Protein AF-A0A838RP01-F1 (afdb_monomer)

Foldseek 3Di:
DDDVVVVVVDDLQRQVCVVCVVLVHDDDPDDDDDPVSSVVSVVVNPDDDPVVDDDPLVVLLPPPAAAEAEAAPPDPVVVVVRVVSCVSNVHDYDYNYPCPPPVVVVPPVVVVVVVVSVVVDPPPPD

Sequence (126 aa):
LYDAGEAGSLTEEQFYIGFGRAHGFNPPDTLTLDEEGRHAVRATLLEPRAWSVSIPWEQVAALPMPKLLFAGNWFPALQIVSETLAERMGAELVTLPGAGHYVQKTGEPFNERLVAHLQTDVAPFF

pLDDT: mean 86.71, std 14.41, range [38.25, 97.31]

Nearest PDB structures (foldseek):
  1ls1-assembly1_A  TM=4.012E-01  e=4.933E-01  Thermus aquaticus
  3imk-assembly1_A  TM=5.141E-01  e=1.568E+00  Syntrophus aciditrophicus SB
  2ffh-assembly1_A  TM=3.494E-01  e=6.378E-01  Thermus aquaticus
  7d5s-assembly1_5G  TM=3.388E-01  e=7.252E-01  Saccharomyces cerevisiae S288C
  6j0w-assembly2_B  TM=3.602E-01  e=2.305E+00  Saccharomyces cerevisiae S288C

Solvent-accessible surface area (backbone atoms only — not comparable to full-atom values): 7794 Å² total; per-residue (Å²): 132,86,63,67,81,59,59,80,74,49,53,59,52,54,45,52,40,52,53,34,44,76,73,73,45,86,62,65,99,73,73,81,66,54,73,66,55,42,50,52,44,55,54,58,72,67,54,75,56,80,90,76,58,86,75,6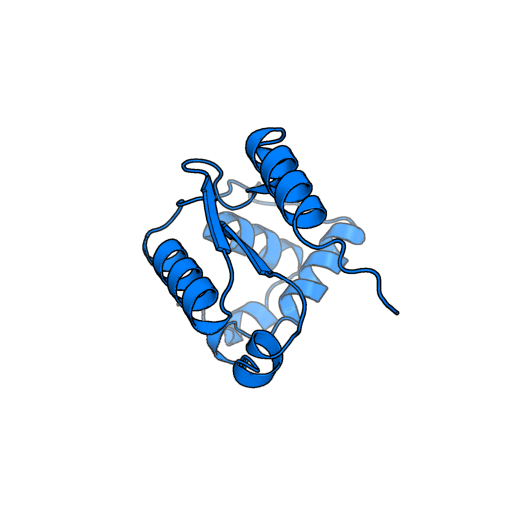6,50,70,63,60,38,67,45,93,64,90,44,81,45,82,41,13,66,72,45,74,70,58,42,53,52,49,52,53,49,20,64,63,41,71,26,49,73,46,75,43,78,78,36,38,93,52,44,75,75,62,41,63,76,42,50,54,53,51,52,54,59,62,66,72,64,75,71,77,94,122

Radius of gyration: 18.42 Å; Cα contacts (8 Å, |Δi|>4): 102; chains: 1; bounding box: 37×30×53 Å

Structure (mmCIF, N/CA/C/O backbone):
data_AF-A0A838RP01-F1
#
_entry.id   AF-A0A838RP01-F1
#
loop_
_atom_site.group_PDB
_atom_site.id
_atom_site.type_symbol
_atom_site.label_atom_id
_atom_site.label_alt_id
_atom_site.label_comp_id
_atom_site.label_asym_id
_atom_site.label_entity_id
_atom_site.label_seq_id
_atom_site.pdbx_PDB_ins_code
_atom_site.Cartn_x
_atom_site.Cartn_y
_atom_site.Cartn_z
_atom_site.occupancy
_atom_site.B_iso_or_equiv
_atom_site.auth_seq_id
_atom_site.auth_comp_id
_atom_site.auth_asym_id
_atom_site.auth_atom_id
_atom_site.pdbx_PDB_model_num
ATOM 1 N N . LEU A 1 1 ? -5.865 0.815 -21.358 1.00 41.88 1 LEU A N 1
ATOM 2 C CA . LEU A 1 1 ? -5.976 -0.334 -20.432 1.00 41.88 1 LEU A CA 1
ATOM 3 C C . LEU A 1 1 ? -5.146 -1.444 -21.053 1.00 41.88 1 LEU A C 1
ATOM 5 O O . LEU A 1 1 ? -5.535 -1.924 -22.106 1.00 41.88 1 LEU A O 1
ATOM 9 N N . TYR A 1 2 ? -3.955 -1.705 -20.512 1.00 38.25 2 TYR A N 1
ATOM 10 C CA . TYR A 1 2 ? -2.971 -2.613 -21.111 1.00 38.25 2 TYR A CA 1
ATOM 11 C C . TYR A 1 2 ? -3.549 -4.024 -21.279 1.00 38.25 2 TYR A C 1
ATOM 13 O O . TYR A 1 2 ? -4.059 -4.613 -20.321 1.00 38.25 2 TYR A O 1
ATOM 21 N N . ASP A 1 3 ? -3.474 -4.551 -22.497 1.00 41.22 3 ASP A N 1
ATOM 22 C CA . ASP A 1 3 ? -3.770 -5.948 -22.773 1.00 41.22 3 ASP A CA 1
ATOM 23 C C . ASP A 1 3 ? -2.586 -6.800 -22.287 1.00 41.22 3 ASP A C 1
ATOM 25 O O . ASP A 1 3 ? -1.440 -6.573 -22.671 1.00 41.22 3 ASP A O 1
ATOM 29 N N . ALA A 1 4 ? -2.837 -7.763 -21.395 1.00 46.03 4 ALA A N 1
ATOM 30 C CA . ALA A 1 4 ? -1.770 -8.610 -20.849 1.00 46.03 4 ALA A CA 1
ATOM 31 C C . ALA A 1 4 ? -1.263 -9.628 -21.881 1.00 46.03 4 ALA A C 1
ATOM 33 O O . ALA A 1 4 ? -0.221 -10.238 -21.655 1.00 46.03 4 ALA A O 1
ATOM 34 N N . GLY A 1 5 ? -1.956 -9.771 -23.019 1.00 44.53 5 GLY A N 1
ATOM 35 C CA . GLY A 1 5 ? -1.439 -10.512 -24.165 1.00 44.53 5 GLY A CA 1
ATOM 36 C C . GLY A 1 5 ? -0.122 -9.942 -24.710 1.00 44.53 5 GLY A C 1
ATOM 37 O O . GLY A 1 5 ? 0.697 -10.707 -25.205 1.00 44.53 5 GLY A O 1
ATOM 38 N N . GLU A 1 6 ? 0.136 -8.636 -24.553 1.00 48.62 6 GLU A N 1
ATOM 39 C CA . GLU A 1 6 ? 1.392 -8.017 -25.008 1.00 48.62 6 GLU A CA 1
ATOM 40 C C . GLU A 1 6 ? 2.537 -8.139 -23.988 1.00 48.62 6 GLU A C 1
ATOM 42 O O . GLU A 1 6 ? 3.697 -8.266 -24.379 1.00 48.62 6 GLU A O 1
ATOM 47 N N . ALA A 1 7 ? 2.242 -8.177 -22.682 1.00 51.78 7 ALA A N 1
ATOM 48 C CA . ALA A 1 7 ? 3.271 -8.247 -21.636 1.00 51.78 7 ALA A CA 1
ATOM 49 C C . ALA A 1 7 ? 4.036 -9.582 -21.624 1.00 51.78 7 ALA A C 1
ATOM 51 O O . ALA A 1 7 ? 5.221 -9.597 -21.307 1.00 51.78 7 ALA A O 1
ATOM 52 N N . GLY A 1 8 ? 3.400 -10.686 -22.034 1.00 54.12 8 GLY A N 1
ATOM 53 C CA . GLY A 1 8 ? 4.063 -11.991 -22.164 1.00 54.12 8 GLY A CA 1
ATOM 54 C C . GLY A 1 8 ? 5.106 -12.073 -23.287 1.00 54.12 8 GLY A C 1
ATOM 55 O O . GLY A 1 8 ? 5.798 -13.082 -23.392 1.00 54.12 8 GLY A O 1
ATOM 56 N N . SER A 1 9 ? 5.223 -11.035 -24.124 1.00 68.06 9 SER A N 1
ATOM 57 C CA . SER A 1 9 ? 6.221 -10.948 -25.199 1.00 68.06 9 SER A CA 1
ATOM 58 C C . SER A 1 9 ? 7.413 -10.039 -24.875 1.00 68.06 9 SER A C 1
ATOM 60 O O . SER A 1 9 ? 8.380 -10.010 -25.635 1.00 68.06 9 SER A O 1
ATOM 62 N N . LEU A 1 10 ? 7.350 -9.300 -23.761 1.00 85.00 10 LEU A N 1
ATOM 63 C CA . LEU A 1 10 ? 8.398 -8.371 -23.343 1.00 85.00 10 LEU A CA 1
ATOM 64 C C . LEU A 1 10 ? 9.511 -9.102 -22.584 1.00 85.00 10 LEU A C 1
ATOM 66 O O . LEU A 1 10 ? 9.247 -10.012 -21.799 1.00 85.00 10 LEU A O 1
ATOM 70 N N . THR A 1 11 ? 10.757 -8.660 -22.760 1.00 92.06 11 THR A N 1
ATOM 71 C CA . THR A 1 11 ? 11.832 -9.030 -21.828 1.00 92.06 11 THR A CA 1
ATOM 72 C C . THR A 1 11 ? 11.590 -8.395 -20.458 1.00 92.06 11 THR A C 1
ATOM 74 O O . THR A 1 11 ? 10.824 -7.436 -20.322 1.00 92.06 11 THR A O 1
ATOM 77 N N . GLU A 1 12 ? 12.275 -8.890 -19.429 1.00 94.12 12 GLU A N 1
ATOM 78 C CA . GLU A 1 12 ? 12.155 -8.358 -18.067 1.00 94.12 12 GLU A CA 1
ATOM 79 C C . GLU A 1 12 ? 12.542 -6.868 -18.006 1.00 94.12 12 GLU A C 1
ATOM 81 O O . GLU A 1 12 ? 11.864 -6.067 -17.364 1.00 94.12 12 GLU A O 1
ATOM 86 N N . GLU A 1 13 ? 13.574 -6.461 -18.748 1.00 94.81 13 GLU A N 1
ATOM 87 C CA . GLU A 1 13 ? 14.005 -5.067 -18.870 1.00 94.81 13 GLU A CA 1
ATOM 88 C C . GLU A 1 13 ? 12.955 -4.195 -19.578 1.00 94.81 13 GLU A C 1
ATOM 90 O O . GLU A 1 13 ? 12.662 -3.084 -19.131 1.00 94.81 13 GLU A O 1
ATOM 95 N N . GLN A 1 14 ? 12.348 -4.699 -20.658 1.00 93.31 14 GLN A N 1
ATOM 96 C CA . GLN A 1 14 ? 11.283 -3.987 -21.370 1.00 93.31 14 GLN A CA 1
ATOM 97 C C . GLN A 1 14 ? 10.047 -3.806 -20.485 1.00 93.31 14 GLN A C 1
ATOM 99 O O . GLN A 1 14 ? 9.474 -2.713 -20.446 1.00 93.31 14 GLN A O 1
ATOM 104 N N . PHE A 1 15 ? 9.667 -4.850 -19.743 1.00 92.56 15 PHE A N 1
ATOM 105 C CA . PHE A 1 15 ? 8.591 -4.770 -18.766 1.00 92.56 15 PHE A CA 1
ATOM 106 C C . PHE A 1 15 ? 8.907 -3.728 -17.692 1.00 92.56 15 PHE A C 1
ATOM 108 O O . PHE A 1 15 ? 8.088 -2.845 -17.462 1.00 92.56 15 PHE A O 1
ATOM 115 N N . TYR A 1 16 ? 10.094 -3.772 -17.079 1.00 93.44 16 TYR A N 1
ATOM 116 C CA . TYR A 1 16 ? 10.477 -2.839 -16.017 1.00 93.44 16 TYR A CA 1
ATOM 117 C C . TYR A 1 16 ? 10.437 -1.374 -16.481 1.00 93.44 16 TYR A C 1
ATOM 119 O O . TYR A 1 16 ? 9.883 -0.516 -15.792 1.00 93.44 16 TYR A O 1
ATOM 127 N N . ILE A 1 17 ? 10.970 -1.077 -17.673 1.00 93.31 17 ILE A N 1
ATOM 128 C CA . ILE A 1 17 ? 10.946 0.275 -18.254 1.00 93.31 17 ILE A CA 1
ATOM 129 C C . ILE A 1 17 ? 9.503 0.731 -18.506 1.00 93.31 17 ILE A C 1
ATOM 131 O O . ILE A 1 17 ? 9.123 1.838 -18.113 1.00 93.31 17 ILE A O 1
ATOM 135 N N . GLY A 1 18 ? 8.687 -0.112 -19.147 1.00 91.50 18 GLY A N 1
ATOM 136 C CA . GLY A 1 18 ? 7.286 0.197 -19.435 1.00 91.50 18 GLY A CA 1
ATOM 137 C C . GLY A 1 18 ? 6.461 0.397 -18.162 1.00 91.50 18 GLY A C 1
ATOM 138 O O . GLY A 1 18 ? 5.731 1.381 -18.040 1.00 91.50 18 GLY A O 1
ATOM 139 N N . PHE A 1 19 ? 6.640 -0.491 -17.186 1.00 88.81 19 PHE A N 1
ATOM 140 C CA . PHE A 1 19 ? 6.008 -0.424 -15.875 1.00 88.81 19 PHE A CA 1
ATOM 141 C C . PHE A 1 19 ? 6.388 0.863 -15.141 1.00 88.81 19 PHE A C 1
ATOM 143 O O . PHE A 1 19 ? 5.505 1.579 -14.670 1.00 88.81 19 PHE A O 1
ATOM 150 N N . GLY A 1 20 ? 7.679 1.209 -15.101 1.00 89.69 20 GLY A N 1
ATOM 151 C CA . GLY A 1 20 ? 8.159 2.440 -14.479 1.00 89.69 20 GLY A CA 1
ATOM 152 C C . GLY A 1 20 ? 7.510 3.687 -15.084 1.00 89.69 20 GLY A C 1
ATOM 153 O O . GLY A 1 20 ? 6.994 4.532 -14.353 1.00 89.69 20 GLY A O 1
ATOM 154 N N . ARG A 1 21 ? 7.446 3.766 -16.419 1.00 90.12 21 ARG A N 1
ATOM 155 C CA . ARG A 1 21 ? 6.781 4.871 -17.134 1.00 90.12 21 ARG A CA 1
ATOM 156 C C . ARG A 1 21 ? 5.291 4.952 -16.826 1.00 90.12 21 ARG A C 1
ATOM 158 O O . ARG A 1 21 ? 4.781 6.042 -16.580 1.00 90.12 21 ARG A O 1
ATOM 165 N N . ALA A 1 22 ? 4.596 3.815 -16.795 1.00 84.06 22 ALA A N 1
ATOM 166 C CA . ALA A 1 22 ? 3.176 3.761 -16.449 1.00 84.06 22 ALA A CA 1
ATOM 167 C C . ALA A 1 22 ? 2.895 4.260 -15.018 1.00 84.06 22 ALA A C 1
ATOM 169 O O . ALA A 1 22 ? 1.818 4.792 -14.759 1.00 84.06 22 ALA A O 1
ATOM 170 N N . HIS A 1 23 ? 3.874 4.143 -14.115 1.00 76.44 23 HIS A N 1
ATOM 171 C CA . HIS A 1 23 ? 3.815 4.654 -12.742 1.00 76.44 23 HIS A CA 1
ATOM 172 C C . HIS A 1 23 ? 4.363 6.086 -12.592 1.00 76.44 23 HIS A C 1
ATOM 174 O O . HIS A 1 23 ? 4.485 6.584 -11.476 1.00 76.44 23 HIS A O 1
ATOM 180 N N . GLY A 1 24 ? 4.680 6.766 -13.700 1.00 80.38 24 GLY A N 1
ATOM 181 C CA . GLY A 1 24 ? 5.165 8.148 -13.698 1.00 80.38 24 GLY A CA 1
ATOM 182 C C . GLY A 1 24 ? 6.646 8.307 -13.346 1.00 80.38 24 GLY A C 1
ATOM 183 O O . GLY A 1 24 ? 7.104 9.428 -13.131 1.00 80.38 24 GLY A O 1
ATOM 184 N N . PHE A 1 25 ? 7.411 7.215 -13.294 1.00 84.62 25 PHE A N 1
ATOM 185 C CA . PHE A 1 25 ? 8.864 7.278 -13.172 1.00 84.62 25 PHE A CA 1
ATOM 186 C C . PHE A 1 25 ? 9.516 7.556 -14.533 1.00 84.62 25 PHE A C 1
ATOM 188 O O . PHE A 1 25 ? 8.929 7.312 -15.588 1.00 84.62 25 PHE A O 1
ATOM 195 N N . ASN A 1 26 ? 10.767 8.024 -14.507 1.00 90.00 26 ASN A N 1
ATOM 196 C CA . ASN A 1 26 ? 11.564 8.285 -15.706 1.00 90.00 26 ASN A CA 1
ATOM 197 C C . ASN A 1 26 ? 12.768 7.323 -15.797 1.00 90.00 26 ASN A C 1
ATOM 199 O O . ASN A 1 26 ? 13.901 7.746 -15.553 1.00 90.00 26 ASN A O 1
ATOM 203 N N . PRO A 1 27 ? 12.548 6.018 -16.061 1.00 89.75 27 PRO A N 1
ATOM 204 C CA . PRO A 1 27 ? 13.645 5.075 -16.248 1.00 89.75 27 PRO A CA 1
ATOM 205 C C . PRO A 1 27 ? 14.425 5.397 -17.536 1.00 89.75 27 PRO A C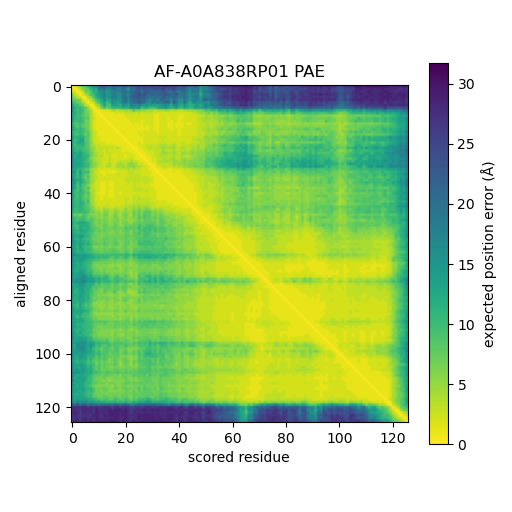 1
ATOM 207 O O . PRO A 1 27 ? 13.841 5.941 -18.480 1.00 89.75 27 PRO A O 1
ATOM 210 N N . PRO A 1 28 ? 15.721 5.040 -17.612 1.00 91.38 28 PRO A N 1
ATOM 211 C CA . PRO A 1 28 ? 16.484 5.169 -18.850 1.00 91.38 28 PRO A CA 1
ATOM 212 C C . PRO A 1 28 ? 15.850 4.330 -19.971 1.00 91.38 28 PRO A C 1
ATOM 214 O O . PRO A 1 28 ? 15.200 3.317 -19.711 1.00 91.38 28 PRO A O 1
ATOM 217 N N . ASP A 1 29 ? 16.070 4.735 -21.224 1.00 89.69 29 ASP A N 1
ATOM 218 C CA . ASP A 1 29 ? 15.543 4.026 -22.404 1.00 89.69 29 ASP A CA 1
ATOM 219 C C . ASP A 1 29 ? 16.065 2.592 -22.526 1.00 89.69 29 ASP A C 1
ATOM 221 O O . ASP A 1 29 ? 15.413 1.733 -23.117 1.00 89.69 29 ASP A O 1
ATOM 225 N N . THR A 1 30 ? 17.237 2.336 -21.950 1.00 90.56 30 THR A N 1
ATOM 226 C CA . THR A 1 30 ? 17.861 1.020 -21.872 1.00 90.56 30 THR A CA 1
ATOM 227 C C . THR A 1 30 ? 18.481 0.837 -20.498 1.00 90.56 30 THR A C 1
ATOM 229 O O . THR A 1 30 ? 19.160 1.737 -19.997 1.00 90.56 30 THR A O 1
ATOM 232 N N . LEU A 1 31 ? 18.308 -0.343 -19.919 1.00 92.75 31 LEU A N 1
ATOM 233 C CA . LEU A 1 31 ? 18.998 -0.774 -18.710 1.00 92.75 31 LEU A CA 1
ATOM 234 C C . LEU A 1 31 ? 19.205 -2.283 -18.752 1.00 92.75 31 LEU A C 1
ATOM 236 O O . LEU A 1 31 ? 18.480 -2.984 -19.453 1.00 92.75 31 LEU A O 1
ATOM 240 N N . THR A 1 32 ? 20.167 -2.760 -17.971 1.00 95.62 32 THR A N 1
ATOM 241 C CA . THR A 1 32 ? 20.352 -4.185 -17.697 1.00 95.62 32 THR A CA 1
ATOM 242 C C . THR A 1 32 ? 20.000 -4.412 -16.240 1.00 95.62 32 THR A C 1
ATOM 244 O O . THR A 1 32 ? 20.623 -3.807 -15.367 1.00 95.62 32 THR A O 1
ATOM 247 N N . LEU A 1 33 ? 19.003 -5.255 -15.980 1.00 95.19 33 LEU A N 1
ATOM 248 C CA . LEU A 1 33 ? 18.683 -5.668 -14.619 1.00 95.19 33 LEU A CA 1
ATOM 249 C C . LEU A 1 33 ? 19.730 -6.674 -14.135 1.00 95.19 33 LEU A C 1
ATOM 251 O O . LEU A 1 33 ? 20.195 -7.530 -14.896 1.00 95.19 33 LEU A O 1
ATOM 255 N N . ASP A 1 34 ? 20.092 -6.570 -12.862 1.00 97.00 34 ASP A N 1
ATOM 256 C CA . ASP A 1 34 ? 20.740 -7.669 -12.160 1.00 97.00 34 ASP A CA 1
ATOM 257 C C . ASP A 1 34 ? 19.717 -8.774 -11.844 1.00 97.00 34 ASP A C 1
ATOM 259 O O . ASP A 1 34 ? 18.533 -8.689 -12.184 1.00 97.00 34 ASP A O 1
ATOM 263 N N . GLU A 1 35 ? 20.179 -9.859 -11.226 1.00 96.75 35 GLU A N 1
ATOM 264 C CA . GLU A 1 35 ? 19.311 -11.006 -10.955 1.00 96.75 35 GLU A CA 1
ATOM 265 C C . GLU A 1 35 ? 18.180 -10.674 -9.971 1.00 96.75 35 GLU A C 1
ATOM 267 O O . GLU A 1 35 ? 17.075 -11.199 -10.108 1.00 96.75 35 GLU A O 1
ATOM 272 N N . GLU A 1 36 ? 18.422 -9.771 -9.019 1.00 96.19 36 GLU A N 1
ATOM 273 C CA . GLU A 1 36 ? 17.401 -9.310 -8.078 1.00 96.19 36 GLU A CA 1
ATOM 274 C C . GLU A 1 36 ? 16.300 -8.528 -8.805 1.00 96.19 36 GLU A C 1
ATOM 276 O O . GLU A 1 36 ? 15.114 -8.824 -8.640 1.00 96.19 36 GLU A O 1
ATOM 281 N N . GLY A 1 37 ? 16.674 -7.598 -9.688 1.00 94.69 37 GLY A N 1
ATOM 282 C CA . GLY A 1 37 ? 15.729 -6.851 -10.511 1.00 94.69 37 GLY A CA 1
ATOM 283 C C . GLY A 1 37 ? 14.903 -7.755 -11.429 1.00 94.69 37 GLY A C 1
ATOM 284 O O . GLY A 1 37 ? 13.684 -7.599 -11.525 1.00 94.69 37 GLY A O 1
ATOM 285 N N . ARG A 1 38 ? 15.535 -8.750 -12.063 1.00 95.69 38 ARG A N 1
ATOM 286 C CA . ARG A 1 38 ? 14.827 -9.750 -12.883 1.00 95.69 38 ARG A CA 1
ATOM 287 C C . ARG A 1 38 ? 13.873 -10.595 -12.058 1.00 95.69 38 ARG A C 1
ATOM 289 O O . ARG A 1 38 ? 12.736 -10.830 -12.467 1.00 95.69 38 ARG A O 1
ATOM 296 N N . HIS A 1 39 ? 14.308 -11.027 -10.878 1.00 94.25 39 HIS A N 1
ATOM 297 C CA . HIS A 1 39 ? 13.454 -11.766 -9.962 1.00 94.25 39 HIS A CA 1
ATOM 298 C C . HIS A 1 39 ? 12.216 -10.955 -9.560 1.00 94.25 39 HIS A C 1
ATOM 300 O O . HIS A 1 39 ? 11.113 -11.500 -9.615 1.00 94.25 39 HIS A O 1
ATOM 306 N N . ALA A 1 40 ? 12.376 -9.666 -9.247 1.00 92.69 40 ALA A N 1
ATOM 307 C CA . ALA A 1 40 ? 11.263 -8.775 -8.934 1.00 92.69 40 ALA A CA 1
ATOM 308 C C . ALA A 1 40 ? 10.271 -8.661 -10.104 1.00 92.69 40 ALA A C 1
ATOM 310 O O . ALA A 1 40 ? 9.069 -8.815 -9.901 1.00 92.69 40 ALA A O 1
ATOM 311 N N . VAL A 1 41 ? 10.761 -8.488 -11.338 1.00 93.75 41 VAL A N 1
ATOM 312 C CA . VAL A 1 41 ? 9.899 -8.460 -12.533 1.00 93.75 41 VAL A CA 1
ATOM 313 C C . VAL A 1 41 ? 9.113 -9.761 -12.687 1.00 93.75 41 VAL A C 1
ATOM 315 O O . VAL A 1 41 ? 7.897 -9.727 -12.874 1.00 93.75 41 VAL A O 1
ATOM 318 N N . ARG A 1 42 ? 9.777 -10.916 -12.566 1.00 92.62 42 ARG A N 1
ATOM 319 C CA . ARG A 1 42 ? 9.102 -12.220 -12.642 1.00 92.62 42 ARG A CA 1
ATOM 320 C C . ARG A 1 42 ? 8.044 -12.379 -11.558 1.00 92.62 42 ARG A C 1
ATOM 322 O O . ARG A 1 42 ? 6.971 -12.892 -11.852 1.00 92.62 42 ARG A O 1
ATOM 329 N N . ALA A 1 43 ? 8.319 -11.927 -10.335 1.00 90.88 43 ALA A N 1
ATOM 330 C CA . ALA A 1 43 ? 7.346 -11.956 -9.248 1.00 90.88 43 ALA A CA 1
ATOM 331 C C . ALA A 1 43 ? 6.109 -11.107 -9.584 1.00 90.88 43 ALA A C 1
ATOM 333 O O . ALA A 1 43 ? 4.993 -11.607 -9.485 1.00 90.88 43 ALA A O 1
ATOM 334 N N . THR A 1 44 ? 6.300 -9.881 -10.079 1.00 89.00 44 THR A N 1
ATOM 335 C CA . THR A 1 44 ? 5.198 -9.001 -10.500 1.00 89.00 44 THR A CA 1
ATOM 336 C C . THR A 1 44 ? 4.373 -9.603 -11.638 1.00 89.00 44 THR A C 1
ATOM 338 O O . THR A 1 44 ? 3.151 -9.497 -11.634 1.00 89.00 44 THR A O 1
ATOM 341 N N . LEU A 1 45 ? 5.003 -10.276 -12.605 1.00 87.94 45 LEU A N 1
ATOM 342 C CA . LEU A 1 45 ? 4.295 -10.921 -13.719 1.00 87.94 45 LEU A CA 1
ATOM 343 C C . LEU A 1 45 ? 3.416 -12.108 -13.287 1.00 87.94 45 LEU A C 1
ATOM 345 O O . LEU A 1 45 ? 2.500 -12.482 -14.019 1.00 87.94 45 LEU A O 1
ATOM 349 N N . LEU A 1 46 ? 3.682 -12.697 -12.118 1.00 88.62 46 LEU A N 1
ATOM 350 C CA . LEU A 1 46 ? 2.853 -13.753 -11.533 1.00 88.62 46 LEU A CA 1
ATOM 351 C C . LEU A 1 46 ? 1.658 -13.200 -10.750 1.00 88.62 46 LEU A C 1
ATOM 353 O O . LEU A 1 46 ? 0.754 -13.966 -10.407 1.00 88.62 46 LEU A O 1
ATOM 357 N N . GLU A 1 47 ? 1.636 -11.899 -10.451 1.00 85.62 47 GLU A N 1
ATOM 358 C CA . GLU A 1 47 ? 0.548 -11.309 -9.687 1.00 85.62 47 GLU A CA 1
ATOM 359 C C . GLU A 1 47 ? -0.746 -11.314 -10.513 1.00 85.62 47 GLU A C 1
ATOM 361 O O . GLU A 1 47 ? -0.789 -10.811 -11.644 1.00 85.62 47 GLU A O 1
ATOM 366 N N . PRO A 1 48 ? -1.845 -11.865 -9.971 1.00 86.81 48 PRO A N 1
ATOM 367 C CA . PRO A 1 48 ? -3.135 -11.741 -10.616 1.00 86.81 48 PRO A CA 1
ATOM 368 C C . PRO A 1 48 ? -3.527 -10.266 -10.702 1.00 86.81 48 PRO A C 1
ATOM 370 O O . PRO A 1 48 ? -3.237 -9.453 -9.823 1.00 86.81 48 PRO A O 1
ATOM 373 N N . ARG A 1 49 ? -4.268 -9.918 -11.754 1.00 81.75 49 ARG A N 1
ATOM 374 C CA . ARG A 1 49 ? -4.835 -8.573 -11.899 1.00 81.75 49 ARG A CA 1
ATOM 375 C C . ARG A 1 49 ? -5.664 -8.242 -10.661 1.00 81.75 49 ARG A C 1
ATOM 377 O O . ARG A 1 49 ? -6.496 -9.059 -10.265 1.00 81.75 49 ARG A O 1
ATOM 384 N N . ALA A 1 50 ? -5.519 -7.034 -10.117 1.00 80.69 50 ALA A N 1
ATOM 385 C CA . ALA A 1 50 ? -6.204 -6.632 -8.885 1.00 80.69 50 ALA A CA 1
ATOM 386 C C . ALA A 1 50 ? -7.732 -6.854 -8.930 1.00 80.69 50 ALA A C 1
ATOM 388 O O . ALA A 1 50 ? -8.332 -7.239 -7.935 1.00 80.69 50 ALA A O 1
ATOM 389 N N . TRP A 1 51 ? -8.364 -6.695 -10.099 1.00 83.31 51 TRP A N 1
ATOM 390 C CA . TRP A 1 51 ? -9.806 -6.921 -10.296 1.00 83.31 51 TRP A CA 1
ATOM 391 C C . TRP A 1 51 ? -10.216 -8.388 -10.504 1.00 83.31 51 TRP A C 1
ATOM 393 O O . TRP A 1 51 ? -11.404 -8.685 -10.568 1.00 83.31 51 TRP A O 1
ATOM 403 N N . SER A 1 52 ? -9.258 -9.301 -10.662 1.00 89.44 52 SER A N 1
ATOM 404 C CA . SER A 1 52 ? -9.517 -10.742 -10.809 1.00 89.44 52 SER A CA 1
ATOM 405 C C . SER A 1 52 ? -9.475 -11.498 -9.481 1.00 89.44 52 SER A C 1
ATOM 407 O O . SER A 1 52 ? -9.894 -12.652 -9.417 1.00 89.44 52 SER A O 1
ATOM 409 N N . VAL A 1 53 ? -8.993 -10.854 -8.416 1.00 88.69 53 VAL A N 1
ATOM 410 C CA . VAL A 1 53 ? -8.864 -11.461 -7.093 1.00 88.69 53 VAL A CA 1
ATOM 411 C C . VAL A 1 53 ? -10.125 -11.190 -6.281 1.00 88.69 53 VAL A C 1
ATOM 413 O O . VAL A 1 53 ? -10.553 -10.048 -6.128 1.00 88.69 53 VAL A O 1
ATOM 416 N N . SER A 1 54 ? -10.712 -12.249 -5.727 1.00 90.12 54 SER A N 1
ATOM 417 C CA . SER A 1 54 ? -11.783 -12.114 -4.739 1.00 90.12 54 SER A CA 1
ATOM 418 C C . SER A 1 54 ? -11.184 -11.821 -3.368 1.00 90.12 54 SER A C 1
ATOM 420 O O . SER A 1 54 ? -10.309 -12.551 -2.905 1.00 90.12 54 SER A O 1
ATOM 422 N N . ILE A 1 55 ? -11.666 -10.771 -2.707 1.00 88.75 55 ILE A N 1
ATOM 423 C CA . ILE A 1 55 ? -11.239 -10.423 -1.348 1.00 88.75 55 ILE A CA 1
ATOM 424 C C . ILE A 1 55 ? -12.144 -11.162 -0.348 1.00 88.75 55 ILE A C 1
ATOM 426 O O . ILE A 1 55 ? -13.369 -11.034 -0.448 1.00 88.75 55 ILE A O 1
ATOM 430 N N . PRO A 1 56 ? -11.591 -11.916 0.623 1.00 92.38 56 PRO A N 1
ATOM 431 C CA . PRO A 1 56 ? -12.376 -12.649 1.616 1.00 92.38 56 PRO A CA 1
ATOM 432 C C . PRO A 1 56 ? -12.895 -11.710 2.721 1.00 92.38 56 PRO A C 1
ATOM 434 O O . PRO A 1 56 ? -12.473 -11.783 3.873 1.00 92.38 56 PRO A O 1
ATOM 437 N N . TRP A 1 57 ? -13.808 -10.804 2.360 1.00 92.31 57 TRP A N 1
ATOM 438 C CA . TRP A 1 57 ? -14.262 -9.692 3.205 1.00 92.31 57 TRP A CA 1
ATOM 439 C C . TRP A 1 57 ? -14.722 -10.113 4.597 1.00 92.31 57 TRP A C 1
ATOM 441 O O . TRP A 1 57 ? -14.265 -9.547 5.585 1.00 92.31 57 TRP A O 1
ATOM 451 N N . GLU A 1 58 ? -15.588 -11.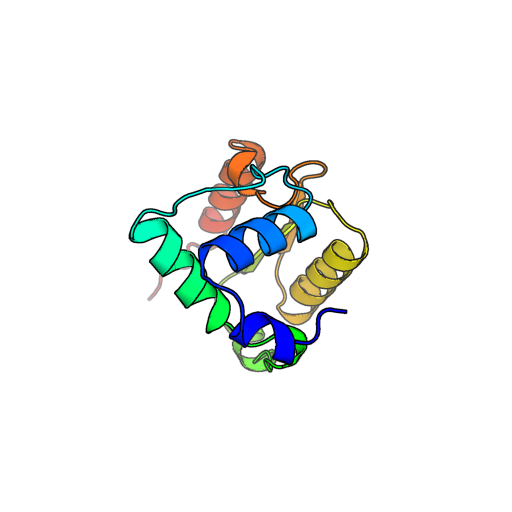123 4.675 1.00 92.75 58 GLU A N 1
ATOM 452 C CA . GLU A 1 58 ? -16.155 -11.595 5.941 1.00 92.75 58 GLU A CA 1
ATOM 453 C C . GLU A 1 58 ? -15.074 -12.144 6.874 1.00 92.75 58 GLU A C 1
ATOM 455 O O . GLU A 1 58 ? -15.077 -11.860 8.068 1.00 92.75 58 GLU A O 1
ATOM 460 N N . GLN A 1 59 ? -14.106 -12.878 6.319 1.00 94.31 59 GLN A N 1
ATOM 461 C CA . GLN A 1 59 ? -13.008 -13.459 7.087 1.00 94.31 59 GLN A CA 1
ATOM 462 C C . GLN A 1 59 ? -12.082 -12.366 7.613 1.00 94.31 59 GLN A C 1
ATOM 464 O O . GLN A 1 59 ? -11.725 -12.387 8.785 1.00 94.31 59 GLN A O 1
ATOM 469 N N . VAL A 1 60 ? -11.729 -11.393 6.764 1.00 92.00 60 VAL A N 1
ATOM 470 C CA . VAL A 1 60 ? -10.875 -10.267 7.161 1.00 92.00 60 VAL A CA 1
ATOM 471 C C . VAL A 1 60 ? -11.561 -9.434 8.237 1.00 92.00 60 VAL A C 1
ATOM 473 O O . VAL A 1 60 ? -10.942 -9.158 9.260 1.00 92.00 60 VAL A O 1
ATOM 476 N N . ALA A 1 61 ? -12.833 -9.072 8.050 1.00 93.00 61 ALA A N 1
ATOM 477 C CA . ALA A 1 61 ? -13.596 -8.290 9.020 1.00 93.00 61 ALA A CA 1
ATOM 478 C C . ALA A 1 61 ? -13.721 -9.009 10.376 1.00 93.00 61 ALA A C 1
ATOM 480 O O . ALA A 1 61 ? -13.582 -8.371 11.417 1.00 93.00 61 ALA A O 1
ATOM 481 N N . ALA A 1 62 ? -13.903 -10.335 10.368 1.00 93.50 62 ALA A N 1
ATOM 482 C CA . ALA A 1 62 ? -14.043 -11.150 11.573 1.00 93.50 62 ALA A CA 1
ATOM 483 C C . ALA A 1 62 ? -12.738 -11.363 12.365 1.00 93.50 62 ALA A C 1
ATOM 485 O O . ALA A 1 62 ? -12.793 -11.878 13.483 1.00 93.50 62 ALA A O 1
ATOM 486 N N . LEU A 1 63 ? -11.566 -10.992 11.828 1.00 93.06 63 LEU A N 1
ATOM 487 C CA . LEU A 1 63 ? -10.310 -11.117 12.573 1.00 93.06 63 LEU A CA 1
ATOM 488 C C . LEU A 1 63 ? -10.356 -10.247 13.842 1.00 93.06 63 LEU A C 1
ATOM 490 O O . LEU A 1 63 ? -10.625 -9.047 13.725 1.00 93.06 63 LEU A O 1
ATOM 494 N N . PRO A 1 64 ? -10.017 -10.798 15.025 1.00 89.81 64 PRO A N 1
ATOM 495 C CA . PRO A 1 64 ? -10.137 -10.098 16.308 1.00 89.81 64 PRO A CA 1
ATOM 496 C C . PRO A 1 64 ? -9.043 -9.045 16.537 1.00 89.81 64 PRO A C 1
ATOM 498 O O . PRO A 1 64 ? -8.999 -8.426 17.592 1.00 89.81 64 PRO A O 1
ATOM 501 N N . MET A 1 65 ? -8.143 -8.857 15.572 1.00 87.19 65 MET A N 1
ATOM 502 C CA . MET A 1 65 ? -7.094 -7.846 15.634 1.00 87.19 65 MET A CA 1
ATOM 503 C C . MET A 1 65 ? -7.597 -6.494 15.110 1.00 87.19 65 MET A C 1
ATOM 505 O O . MET A 1 65 ? -8.337 -6.460 14.110 1.00 87.19 65 MET A O 1
ATOM 509 N N . PRO A 1 66 ? -7.157 -5.381 15.720 1.00 91.62 66 PRO A N 1
ATOM 510 C CA . PRO A 1 66 ? -7.419 -4.054 15.190 1.00 91.62 66 PRO A CA 1
ATOM 511 C C . PRO A 1 66 ? -6.699 -3.873 13.858 1.00 91.62 66 PRO A C 1
ATOM 513 O O . PRO A 1 66 ? -5.583 -4.358 13.644 1.00 91.62 66 PRO A O 1
ATOM 516 N N . LYS A 1 67 ? -7.325 -3.139 12.944 1.00 93.19 67 LYS A N 1
ATOM 517 C CA . LYS A 1 67 ? -6.830 -2.974 11.576 1.00 93.19 67 LYS A CA 1
ATOM 518 C C . LYS A 1 67 ? -6.542 -1.503 11.335 1.00 93.19 67 LYS A C 1
ATOM 520 O O . LYS A 1 67 ? -7.378 -0.657 11.639 1.00 93.19 67 LYS A O 1
ATOM 525 N N . LEU A 1 68 ? -5.369 -1.224 10.783 1.00 96.19 68 LEU A N 1
ATOM 526 C CA . LEU A 1 68 ? -4.923 0.114 10.418 1.00 96.19 68 LEU A CA 1
ATOM 527 C C . LEU A 1 68 ? -4.573 0.129 8.936 1.00 96.19 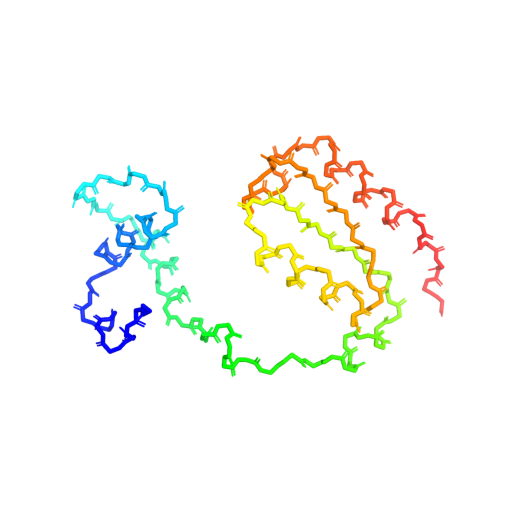68 LEU A C 1
ATOM 529 O O . LEU A 1 68 ? -3.812 -0.715 8.462 1.00 96.19 68 LEU A O 1
ATOM 533 N N . LEU A 1 69 ? -5.120 1.100 8.220 1.00 96.38 69 LEU A N 1
ATOM 534 C CA . LEU A 1 69 ? -4.879 1.345 6.810 1.00 96.38 69 LEU A CA 1
ATOM 535 C C . LEU A 1 69 ? -4.250 2.730 6.641 1.00 96.38 69 LEU A C 1
ATOM 537 O O . LEU A 1 69 ? -4.735 3.711 7.201 1.00 96.38 69 LEU A O 1
ATOM 541 N N . PHE A 1 70 ? -3.197 2.818 5.830 1.00 97.12 70 PHE A N 1
ATOM 542 C CA . PHE A 1 70 ? -2.570 4.086 5.462 1.00 97.12 70 PHE A CA 1
ATOM 543 C C . PHE A 1 70 ? -2.819 4.411 3.990 1.00 97.12 70 PHE A C 1
ATOM 545 O O . PHE A 1 70 ? -2.643 3.552 3.126 1.00 97.12 70 PHE A O 1
ATOM 552 N N . ALA A 1 71 ? -3.155 5.666 3.700 1.00 96.06 71 ALA A N 1
ATOM 553 C CA . ALA A 1 71 ? -3.318 6.176 2.340 1.00 96.06 71 ALA A CA 1
ATOM 554 C C . ALA A 1 71 ? -2.484 7.444 2.123 1.00 96.06 71 ALA A C 1
ATOM 556 O O . ALA A 1 71 ? -2.420 8.309 2.989 1.00 96.06 71 ALA A O 1
ATO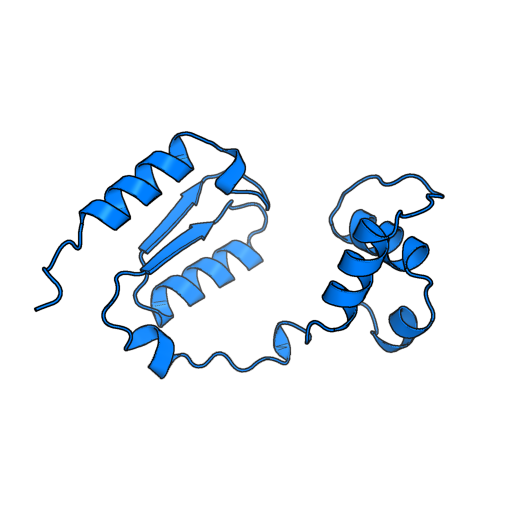M 557 N N . GLY A 1 72 ? -1.856 7.586 0.952 1.00 94.00 72 GLY A N 1
ATOM 558 C CA . GLY A 1 72 ? -1.033 8.760 0.620 1.00 94.00 72 GLY A CA 1
ATOM 559 C C . GLY A 1 72 ? -1.764 9.891 -0.113 1.00 94.00 72 GLY A C 1
ATOM 560 O O . GLY A 1 72 ? -1.133 10.875 -0.498 1.00 94.00 72 GLY A O 1
ATOM 561 N N . ASN A 1 73 ? -3.071 9.725 -0.366 1.00 87.50 73 ASN A N 1
ATOM 562 C CA . ASN A 1 73 ? -3.935 10.641 -1.126 1.00 87.50 73 ASN A CA 1
ATOM 563 C C . ASN A 1 73 ? -3.311 11.172 -2.434 1.00 87.50 73 ASN A C 1
ATOM 565 O O . ASN A 1 73 ? -3.323 12.369 -2.714 1.00 87.50 73 ASN A O 1
ATOM 569 N N . TRP A 1 74 ? -2.709 10.282 -3.224 1.00 86.38 74 TRP A N 1
ATOM 570 C CA . TRP A 1 74 ? -1.998 10.663 -4.450 1.00 86.38 74 TRP A CA 1
ATOM 571 C C . TRP A 1 74 ? -2.835 10.499 -5.723 1.00 86.38 74 TRP A C 1
ATOM 573 O O . TRP A 1 74 ? -2.465 11.018 -6.773 1.00 86.38 74 TRP A O 1
ATOM 583 N N . PHE A 1 75 ? -3.982 9.817 -5.631 1.00 88.81 75 PHE A N 1
ATOM 584 C CA . PHE A 1 75 ? -4.959 9.723 -6.710 1.00 88.81 75 PHE A CA 1
ATOM 585 C C . PHE A 1 75 ? -6.383 9.542 -6.149 1.00 88.81 75 PHE A C 1
ATOM 587 O O . PHE A 1 75 ? -6.581 8.638 -5.331 1.00 88.81 75 PHE A O 1
ATOM 594 N N . PRO A 1 76 ? -7.392 10.319 -6.600 1.00 90.75 76 PRO A N 1
ATOM 595 C CA . PRO A 1 76 ? -8.743 10.269 -6.030 1.00 90.75 76 PRO A CA 1
ATOM 596 C C . PRO A 1 76 ? -9.389 8.878 -6.043 1.00 90.75 76 PRO A C 1
ATOM 598 O O . PRO A 1 76 ? -10.003 8.473 -5.062 1.00 90.75 76 PRO A O 1
ATOM 601 N N . ALA A 1 77 ? -9.210 8.100 -7.117 1.00 90.62 77 ALA A N 1
ATOM 602 C CA . ALA A 1 77 ? -9.790 6.756 -7.176 1.00 90.62 77 ALA A CA 1
ATOM 603 C C . ALA A 1 77 ? -9.165 5.800 -6.144 1.00 90.62 77 ALA A C 1
ATOM 605 O O . ALA A 1 77 ? -9.858 4.947 -5.602 1.00 90.62 77 ALA A O 1
ATOM 606 N N . LEU A 1 78 ? -7.872 5.953 -5.836 1.00 89.44 78 LEU A N 1
ATOM 607 C CA . LEU A 1 78 ? -7.195 5.125 -4.832 1.00 89.44 78 LEU A CA 1
ATOM 608 C C . LEU A 1 78 ? -7.580 5.526 -3.405 1.00 89.44 78 LEU A C 1
ATOM 610 O O . LEU A 1 78 ? -7.620 4.672 -2.519 1.00 89.44 78 LEU A O 1
ATOM 614 N N . GLN A 1 79 ? -7.908 6.801 -3.192 1.00 92.62 79 GLN A N 1
ATOM 615 C CA . GLN A 1 79 ? -8.485 7.259 -1.932 1.00 92.62 79 GLN A CA 1
ATOM 616 C C . GLN A 1 79 ? -9.845 6.586 -1.682 1.00 92.62 79 GLN A C 1
ATOM 618 O O . GLN A 1 79 ? -10.033 5.987 -0.628 1.00 92.62 79 GLN A O 1
ATOM 623 N N . ILE A 1 80 ? -10.729 6.551 -2.686 1.00 94.69 80 ILE A N 1
ATOM 624 C CA . ILE A 1 80 ? -12.032 5.861 -2.601 1.00 94.69 80 ILE A CA 1
ATOM 625 C C . ILE A 1 80 ? -11.860 4.360 -2.324 1.00 94.69 80 ILE A C 1
ATOM 627 O O . ILE A 1 80 ? -12.591 3.778 -1.520 1.00 94.69 80 ILE A O 1
ATOM 631 N N . VAL A 1 81 ? -10.881 3.714 -2.968 1.00 92.06 81 VAL A N 1
ATOM 632 C CA . VAL A 1 81 ? -10.547 2.307 -2.686 1.00 92.06 81 VAL A CA 1
ATOM 633 C C . VAL A 1 81 ? -10.129 2.130 -1.224 1.00 92.06 81 VAL A C 1
ATOM 635 O O . VAL A 1 81 ? -10.588 1.194 -0.574 1.00 92.06 81 VAL A O 1
ATOM 638 N N . SER A 1 82 ? -9.309 3.038 -0.690 1.00 94.19 82 SER A N 1
ATOM 639 C CA . SER A 1 82 ? -8.849 2.992 0.704 1.00 94.19 82 SER A CA 1
ATOM 640 C C . SER A 1 82 ? -10.002 3.175 1.694 1.00 94.19 82 SER A C 1
ATOM 642 O O . SER A 1 82 ? -10.105 2.432 2.665 1.00 94.19 82 SER A O 1
ATOM 644 N N . GLU A 1 83 ? -10.915 4.106 1.420 1.00 96.31 83 GLU A N 1
ATOM 645 C CA . GLU A 1 83 ? -12.129 4.326 2.216 1.00 96.31 83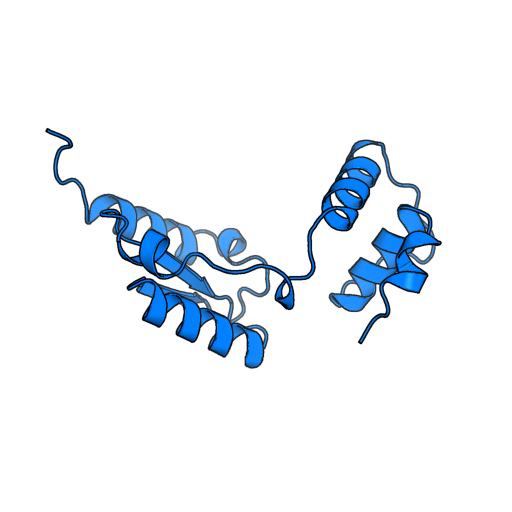 GLU A CA 1
ATOM 646 C C . GLU A 1 83 ? -13.038 3.093 2.206 1.00 96.31 83 GLU A C 1
ATOM 648 O O . GLU A 1 83 ? -13.463 2.626 3.261 1.00 96.31 83 GLU A O 1
ATOM 653 N N . THR A 1 84 ? -13.245 2.492 1.030 1.00 95.38 84 THR A N 1
ATOM 654 C CA . THR A 1 84 ? -14.048 1.267 0.881 1.00 95.38 84 THR A CA 1
ATOM 655 C C . THR A 1 84 ? -13.435 0.092 1.647 1.00 95.38 84 THR A C 1
ATOM 657 O O . THR A 1 84 ? -14.149 -0.695 2.269 1.00 95.38 84 THR A O 1
ATOM 660 N N . LEU A 1 85 ? -12.106 -0.049 1.599 1.00 94.06 85 LEU A N 1
ATOM 661 C CA . LEU A 1 85 ? -11.378 -1.066 2.355 1.00 94.06 85 LEU A CA 1
ATOM 662 C C . LEU A 1 85 ? -11.566 -0.854 3.860 1.00 94.06 85 LEU A C 1
ATOM 664 O O . LEU A 1 85 ? -11.911 -1.799 4.568 1.00 94.06 85 LEU A O 1
ATOM 668 N N . ALA A 1 86 ? -11.367 0.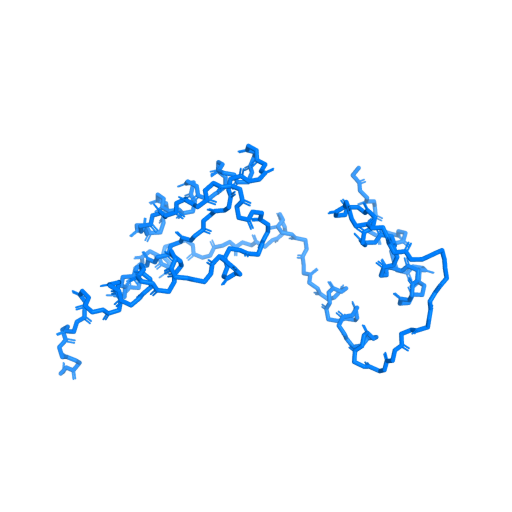374 4.338 1.00 96.00 86 ALA A N 1
ATOM 669 C CA . ALA A 1 86 ? -11.484 0.705 5.751 1.00 96.00 86 ALA A CA 1
ATOM 670 C C . ALA A 1 86 ? -12.889 0.420 6.294 1.00 96.00 86 ALA A C 1
ATOM 672 O O . ALA A 1 86 ? -13.026 -0.265 7.307 1.00 96.00 86 ALA A O 1
ATOM 673 N N . GLU A 1 87 ? -13.924 0.843 5.566 1.00 95.75 87 GLU A N 1
ATOM 674 C CA . GLU A 1 87 ? -15.320 0.581 5.916 1.00 95.75 87 GLU A CA 1
ATOM 675 C C . GLU A 1 87 ? -15.613 -0.924 5.990 1.00 95.75 87 GLU A C 1
ATOM 677 O O . GLU A 1 87 ? -16.110 -1.416 7.003 1.00 95.75 87 GLU A O 1
ATOM 682 N N . ARG A 1 88 ? -15.258 -1.688 4.947 1.00 95.31 88 ARG A N 1
ATOM 683 C CA . ARG A 1 88 ? -15.575 -3.125 4.875 1.00 95.31 88 ARG A CA 1
ATOM 684 C C . ARG A 1 88 ? -14.830 -3.971 5.896 1.00 95.31 88 ARG A C 1
ATOM 686 O O . ARG A 1 88 ? -15.339 -5.011 6.303 1.00 95.31 88 ARG A O 1
ATOM 693 N N . MET A 1 89 ? -13.619 -3.571 6.267 1.00 94.31 89 MET A N 1
ATOM 694 C CA . MET A 1 89 ? -12.790 -4.320 7.211 1.00 94.31 89 MET A CA 1
ATOM 695 C C . MET A 1 89 ? -12.998 -3.871 8.662 1.00 94.31 89 MET A C 1
ATOM 697 O O . MET A 1 89 ? -12.478 -4.529 9.563 1.00 94.31 89 MET A O 1
ATOM 701 N N . GLY A 1 90 ? -13.708 -2.760 8.896 1.00 9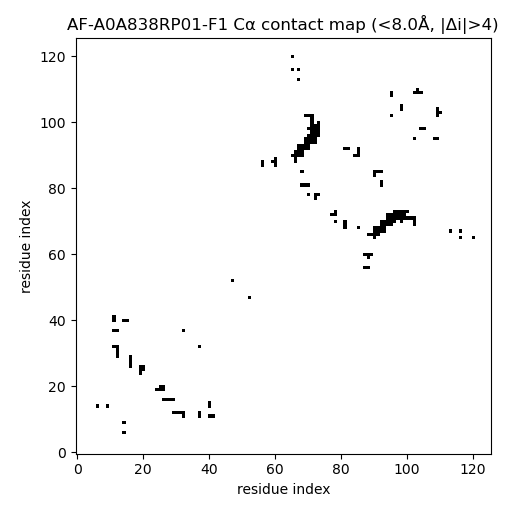2.88 90 GLY A N 1
ATOM 702 C CA . GLY A 1 90 ? -13.731 -2.099 10.201 1.00 92.88 90 GLY A CA 1
ATOM 703 C C . GLY A 1 90 ? -12.337 -1.619 10.615 1.00 92.88 90 GLY A C 1
ATOM 704 O O . GLY A 1 90 ? -11.951 -1.761 11.772 1.00 92.88 90 GLY A O 1
ATOM 705 N N . ALA A 1 91 ? -11.549 -1.143 9.650 1.00 94.94 91 ALA A N 1
ATOM 706 C CA . ALA A 1 91 ? -10.207 -0.638 9.890 1.00 94.94 91 ALA A CA 1
ATOM 707 C C . ALA A 1 91 ? -10.230 0.872 10.108 1.00 94.94 91 ALA A C 1
ATOM 709 O O . ALA A 1 91 ? -11.030 1.598 9.519 1.00 94.94 91 ALA A O 1
ATOM 710 N N . GLU A 1 92 ? -9.288 1.355 10.901 1.00 96.25 92 GLU A N 1
ATOM 711 C CA . GLU A 1 92 ? -8.976 2.770 10.921 1.00 96.25 92 GLU A CA 1
ATOM 712 C C . GLU A 1 92 ? -8.249 3.172 9.636 1.00 96.25 92 GLU A C 1
ATOM 714 O O . GLU A 1 92 ? -7.310 2.498 9.212 1.00 96.25 92 GLU A O 1
ATOM 719 N N . LEU A 1 93 ? -8.650 4.298 9.043 1.00 97.31 93 LEU A N 1
ATOM 720 C CA . LEU A 1 93 ? -7.971 4.900 7.902 1.00 97.31 93 LEU A CA 1
ATOM 721 C C . LEU A 1 93 ? -7.215 6.158 8.321 1.00 97.31 93 LEU A C 1
ATOM 723 O O . LEU A 1 93 ? -7.811 7.137 8.767 1.00 97.31 93 LEU A O 1
ATOM 727 N N . VAL A 1 94 ? -5.910 6.164 8.066 1.00 97.31 94 VAL A N 1
ATOM 728 C CA . VAL A 1 94 ? -5.044 7.327 8.246 1.00 97.31 94 VAL A CA 1
ATOM 729 C C . VAL A 1 94 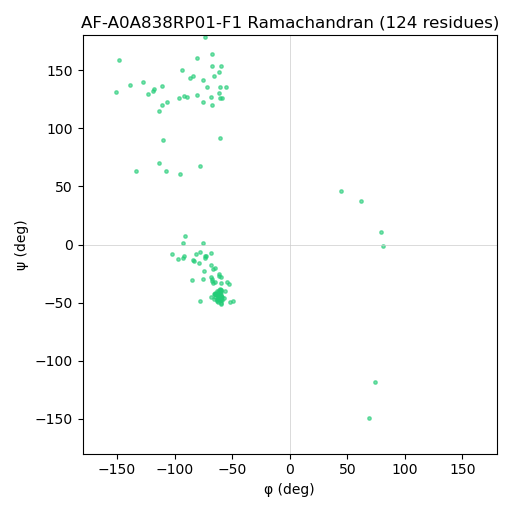? -4.538 7.778 6.890 1.00 97.31 94 VAL A C 1
ATOM 731 O O . VAL A 1 94 ? -3.798 7.080 6.199 1.00 97.31 94 VAL A O 1
ATOM 734 N N . THR A 1 95 ? -4.950 8.978 6.500 1.00 96.19 95 THR A N 1
ATOM 735 C CA . THR A 1 95 ? -4.492 9.597 5.260 1.00 96.19 95 THR A CA 1
ATOM 736 C C . THR A 1 95 ? -3.328 10.535 5.564 1.00 96.19 95 THR A C 1
ATOM 738 O O . THR A 1 95 ? -3.461 11.429 6.394 1.00 96.19 95 THR A O 1
ATOM 741 N N . LEU A 1 96 ? -2.201 10.343 4.879 1.00 95.06 96 LEU A N 1
ATOM 742 C CA . LEU A 1 96 ? -1.003 11.179 4.928 1.00 95.06 96 LEU A CA 1
ATOM 743 C C . LEU A 1 96 ? -0.873 11.920 3.585 1.00 95.06 96 LEU A C 1
ATOM 745 O O . LEU A 1 96 ? -0.294 11.380 2.638 1.00 95.06 96 LEU A O 1
ATOM 749 N N . PRO A 1 97 ? -1.453 13.127 3.440 1.00 88.12 97 PRO A N 1
ATOM 750 C CA . PRO A 1 97 ? -1.479 13.826 2.161 1.00 88.12 97 PRO A CA 1
ATOM 751 C C . PRO A 1 97 ? -0.073 14.120 1.635 1.00 88.12 97 PRO A C 1
ATOM 753 O O . PRO A 1 97 ? 0.797 14.569 2.377 1.00 88.12 97 PRO A O 1
ATOM 756 N N . GLY A 1 98 ? 0.145 13.885 0.341 1.00 86.19 98 GLY A N 1
ATOM 757 C CA . GLY A 1 98 ? 1.439 14.126 -0.305 1.00 86.19 98 GLY A CA 1
ATOM 758 C C . GLY A 1 98 ? 2.469 13.013 -0.098 1.00 86.19 98 GLY A C 1
ATOM 759 O O . GLY A 1 98 ? 3.549 13.081 -0.677 1.00 86.19 98 GLY A O 1
ATOM 760 N N . ALA A 1 99 ? 2.136 11.957 0.651 1.00 88.25 99 ALA A N 1
ATOM 761 C CA . ALA A 1 99 ? 3.024 10.816 0.875 1.00 88.25 99 ALA A CA 1
ATOM 762 C C . ALA A 1 99 ? 3.172 9.889 -0.349 1.00 88.25 99 ALA A C 1
ATOM 764 O O . ALA A 1 99 ? 4.059 9.032 -0.390 1.00 88.25 99 ALA A O 1
ATOM 765 N N . GLY A 1 100 ? 2.326 10.054 -1.372 1.00 87.12 100 GLY A N 1
ATOM 766 C CA . GLY A 1 100 ? 2.449 9.289 -2.609 1.00 87.12 100 GLY A CA 1
ATOM 767 C C . GLY A 1 100 ? 2.123 7.806 -2.426 1.00 87.12 100 GLY A C 1
ATOM 768 O O . GLY A 1 100 ? 1.317 7.414 -1.581 1.00 87.12 100 GLY A O 1
ATOM 769 N N . HIS A 1 101 ? 2.776 6.970 -3.230 1.00 84.56 101 HIS A N 1
ATOM 770 C CA . HIS A 1 101 ? 2.670 5.513 -3.147 1.00 84.56 101 HIS A CA 1
ATOM 771 C C . HIS A 1 101 ? 3.434 4.918 -1.946 1.00 84.56 101 HIS A C 1
ATOM 773 O O . HIS A 1 101 ? 3.103 3.834 -1.479 1.00 84.56 101 HIS A O 1
ATOM 779 N N . TYR A 1 102 ? 4.439 5.627 -1.422 1.00 87.88 102 TYR A N 1
ATOM 780 C CA . TYR A 1 102 ? 5.346 5.129 -0.384 1.00 87.88 102 TYR A CA 1
ATOM 781 C C . TYR A 1 102 ? 5.078 5.791 0.971 1.00 87.88 102 TYR A C 1
ATOM 783 O O . TYR A 1 102 ? 5.940 6.485 1.510 1.00 87.88 102 TYR A O 1
ATOM 791 N N . VAL A 1 103 ? 3.886 5.572 1.530 1.00 92.94 103 VAL A N 1
ATOM 792 C CA . VAL A 1 103 ? 3.448 6.188 2.797 1.00 92.94 103 VAL A CA 1
ATOM 793 C C . VAL A 1 103 ? 4.407 5.951 3.966 1.00 92.94 103 VAL A C 1
ATOM 795 O O . VAL A 1 103 ? 4.609 6.839 4.780 1.00 92.94 103 VAL A O 1
ATOM 798 N N . GLN A 1 104 ? 5.089 4.808 4.010 1.00 93.69 104 GLN A N 1
ATOM 799 C CA . GLN A 1 104 ? 6.085 4.486 5.033 1.00 93.69 104 GLN A CA 1
ATOM 800 C C . GLN A 1 104 ? 7.326 5.393 4.989 1.00 93.69 104 GLN A C 1
ATOM 802 O O . GLN A 1 104 ? 8.052 5.505 5.975 1.00 93.69 104 GLN A O 1
ATOM 807 N N . LYS A 1 105 ? 7.593 6.056 3.855 1.00 93.12 105 LYS A N 1
ATOM 808 C CA . LYS A 1 105 ? 8.736 6.968 3.705 1.00 93.12 105 LYS A CA 1
ATOM 809 C C . LYS A 1 105 ? 8.503 8.337 4.339 1.00 93.12 105 LYS A C 1
ATOM 811 O O . LYS A 1 105 ? 9.447 9.118 4.399 1.00 93.12 105 LYS A O 1
ATOM 816 N N . THR A 1 106 ? 7.302 8.635 4.840 1.00 94.31 106 THR A N 1
ATOM 817 C CA . THR A 1 106 ? 7.075 9.875 5.597 1.00 94.31 106 THR A CA 1
ATOM 818 C C . THR A 1 106 ? 7.799 9.871 6.942 1.00 94.31 106 THR A C 1
ATOM 820 O O . THR A 1 106 ? 7.982 10.934 7.524 1.00 94.31 106 THR A O 1
ATOM 823 N N . GLY A 1 107 ? 8.226 8.704 7.438 1.00 95.75 107 GLY A N 1
ATOM 824 C CA . GLY A 1 107 ? 8.953 8.582 8.697 1.00 95.75 107 GLY A CA 1
ATOM 825 C C . GLY A 1 107 ? 8.030 8.764 9.897 1.00 95.75 107 GLY A C 1
ATOM 826 O O . GLY A 1 107 ? 7.096 7.985 10.079 1.00 95.75 107 GLY A O 1
ATOM 827 N N . GLU A 1 108 ? 8.294 9.785 10.709 1.00 96.94 108 GLU A N 1
ATOM 828 C CA . GLU A 1 108 ? 7.617 10.036 11.989 1.00 96.94 108 GLU A CA 1
ATOM 829 C C . GLU A 1 108 ? 6.077 9.981 11.906 1.00 96.94 108 GLU A C 1
ATOM 831 O O . GLU A 1 108 ? 5.508 9.172 12.638 1.00 96.94 108 GLU A O 1
ATOM 836 N N . PRO A 1 109 ? 5.384 10.641 10.950 1.00 95.06 109 PRO A N 1
ATOM 837 C CA . PRO A 1 109 ? 3.919 10.583 10.876 1.00 95.06 109 PRO A CA 1
ATOM 838 C C . PRO A 1 109 ? 3.347 9.171 10.686 1.00 95.06 109 PRO A C 1
ATOM 840 O O . PRO A 1 109 ? 2.262 8.859 11.173 1.00 95.06 109 PRO A O 1
ATOM 843 N N . PHE A 1 110 ? 4.067 8.304 9.968 1.00 96.94 110 PHE A N 1
ATOM 844 C CA . PHE A 1 110 ? 3.668 6.910 9.781 1.00 96.94 110 PHE A CA 1
ATOM 845 C C . PHE A 1 110 ? 3.991 6.090 11.036 1.00 96.94 110 PHE A C 1
ATOM 847 O O . PHE A 1 110 ? 3.139 5.364 11.551 1.00 96.94 110 PHE A O 1
ATOM 854 N N . ASN A 1 111 ? 5.217 6.236 11.545 1.00 97.06 111 ASN A N 1
ATOM 855 C CA . ASN A 1 111 ? 5.733 5.447 12.659 1.00 97.06 111 ASN A CA 1
ATOM 856 C C . ASN A 1 111 ? 4.973 5.711 13.962 1.00 97.06 111 ASN A C 1
ATOM 858 O O . ASN A 1 111 ? 4.607 4.758 14.645 1.00 97.06 111 ASN A O 1
ATOM 862 N N . GLU A 1 112 ? 4.699 6.971 14.299 1.00 96.62 112 GLU A N 1
ATOM 863 C CA . GLU A 1 112 ? 3.970 7.328 15.520 1.00 96.62 112 GLU A CA 1
ATOM 864 C C . GLU A 1 112 ? 2.565 6.737 15.519 1.00 96.62 112 GLU A C 1
ATOM 866 O O . GLU A 1 112 ? 2.137 6.123 16.498 1.00 96.62 112 GLU A O 1
ATOM 871 N N . ARG A 1 113 ? 1.860 6.853 14.388 1.00 96.06 113 ARG A N 1
ATOM 872 C CA . ARG A 1 113 ? 0.517 6.297 14.262 1.00 96.06 113 ARG A CA 1
ATOM 873 C C . ARG A 1 113 ? 0.525 4.779 14.351 1.00 96.06 113 ARG A C 1
ATOM 875 O O . ARG A 1 113 ? -0.343 4.219 15.020 1.00 96.06 113 ARG A O 1
ATOM 882 N N . LEU A 1 114 ? 1.481 4.118 13.701 1.00 95.75 114 LEU A N 1
ATOM 883 C CA . LEU A 1 114 ? 1.620 2.669 13.783 1.00 95.75 114 LEU A CA 1
ATOM 884 C C . LEU A 1 114 ? 1.883 2.221 15.225 1.00 95.75 114 LEU A C 1
ATOM 886 O O . LEU A 1 114 ? 1.205 1.324 15.717 1.00 95.75 114 LEU A O 1
ATOM 890 N N . VAL A 1 115 ? 2.821 2.866 15.924 1.00 95.81 115 VAL A N 1
ATOM 891 C CA . VAL A 1 115 ? 3.140 2.552 17.325 1.00 95.81 115 VAL A CA 1
ATOM 892 C C . VAL A 1 115 ? 1.923 2.762 18.223 1.00 95.81 115 VAL A C 1
ATOM 894 O O . VAL A 1 115 ? 1.595 1.874 19.006 1.00 95.81 115 VAL A O 1
ATOM 897 N N . ALA A 1 116 ? 1.204 3.877 18.068 1.00 94.25 116 ALA A N 1
ATOM 898 C CA . ALA A 1 116 ? -0.003 4.149 18.843 1.00 94.25 116 ALA A CA 1
ATOM 899 C C . ALA A 1 116 ? -1.088 3.078 18.629 1.00 94.25 116 ALA A C 1
ATOM 901 O O . ALA A 1 116 ? -1.741 2.671 19.587 1.00 94.25 116 ALA A O 1
ATOM 902 N N . HIS A 1 117 ? -1.252 2.589 17.392 1.00 93.56 117 HIS A N 1
ATOM 903 C CA . HIS A 1 117 ? -2.186 1.505 17.050 1.00 93.56 117 HIS A CA 1
ATOM 904 C C . HIS A 1 117 ? -1.807 0.173 17.698 1.00 93.56 117 HIS A C 1
ATOM 906 O O . HIS A 1 117 ? -2.652 -0.536 18.229 1.00 93.56 117 HIS A O 1
ATOM 912 N N . LEU A 1 118 ? -0.517 -0.162 17.702 1.00 91.31 118 LEU A N 1
ATOM 913 C CA . LEU A 1 118 ? -0.026 -1.387 18.338 1.00 91.31 118 LEU A CA 1
ATOM 914 C C . LEU A 1 118 ? -0.160 -1.346 19.866 1.00 91.31 118 LEU A C 1
ATOM 916 O O . LEU A 1 118 ? -0.291 -2.384 20.506 1.00 91.31 118 LEU A O 1
ATOM 920 N N . GLN A 1 119 ? -0.125 -0.152 20.455 1.00 88.12 119 GLN A N 1
ATOM 921 C CA . GLN A 1 119 ? -0.267 0.049 21.896 1.00 88.12 119 GLN A CA 1
ATOM 922 C C . GLN A 1 119 ? -1.726 0.081 22.366 1.00 88.12 119 GLN A C 1
ATOM 924 O O . GLN A 1 119 ? -1.967 -0.026 23.568 1.00 88.12 119 GLN A O 1
ATOM 929 N N . THR A 1 120 ? -2.695 0.225 21.456 1.00 74.06 120 THR A N 1
ATOM 930 C CA . THR A 1 120 ? -4.119 0.321 21.814 1.00 74.06 120 THR A CA 1
ATOM 931 C C . THR A 1 120 ? -4.758 -1.037 22.121 1.00 74.06 120 THR A C 1
ATOM 933 O O . THR A 1 120 ? -5.784 -1.058 22.792 1.00 74.06 120 THR A O 1
ATOM 936 N N . ASP A 1 121 ? -4.120 -2.153 21.741 1.00 61.50 121 ASP A N 1
ATOM 937 C CA . ASP A 1 121 ? -4.651 -3.514 21.913 1.00 61.50 121 ASP A CA 1
ATOM 938 C C . ASP A 1 121 ? -3.629 -4.498 22.497 1.00 61.50 121 ASP A C 1
ATOM 940 O O . ASP A 1 121 ? -3.273 -5.519 21.907 1.00 61.50 121 ASP A O 1
ATOM 944 N N . VAL A 1 122 ? -3.203 -4.230 23.731 1.00 55.56 122 VAL A N 1
ATOM 945 C CA . VAL A 1 122 ? -2.632 -5.277 24.589 1.00 55.56 122 VAL A CA 1
ATOM 946 C C . VAL A 1 122 ? -3.735 -5.839 25.488 1.00 55.56 122 VAL A C 1
ATOM 948 O O . VAL A 1 122 ? -3.665 -5.764 26.713 1.00 55.56 122 VAL A O 1
ATOM 951 N N . ALA A 1 123 ? -4.783 -6.412 24.888 1.00 51.16 123 ALA A N 1
ATOM 952 C CA . ALA A 1 123 ? -5.494 -7.472 25.590 1.00 51.16 123 ALA A CA 1
ATOM 953 C C . ALA A 1 123 ? -4.510 -8.652 25.670 1.00 51.16 123 ALA A C 1
ATOM 955 O O . ALA A 1 123 ? -4.016 -9.095 24.628 1.00 51.16 123 ALA A O 1
ATOM 956 N N . PRO A 1 124 ? -4.136 -9.129 26.868 1.00 48.75 124 PRO A N 1
ATOM 957 C CA . PRO A 1 124 ? -3.232 -10.259 26.967 1.00 48.75 124 PRO A CA 1
ATOM 958 C C . PRO A 1 124 ? -3.890 -11.450 26.271 1.00 48.75 124 PRO A C 1
ATOM 960 O O . PRO A 1 124 ? -5.030 -11.798 26.574 1.00 48.75 124 PRO A O 1
ATOM 963 N N . PHE A 1 125 ? -3.174 -12.045 25.318 1.00 51.84 125 PHE A N 1
ATOM 964 C CA . PHE A 1 125 ? -3.504 -13.358 24.781 1.00 51.84 125 PHE A CA 1
ATOM 965 C C . PHE A 1 125 ? -3.438 -14.359 25.949 1.00 51.84 125 PHE A C 1
ATOM 967 O O . PHE A 1 125 ? -2.357 -14.847 26.278 1.00 51.84 125 PHE A O 1
ATOM 974 N N . PHE A 1 126 ? -4.570 -14.593 26.616 1.00 45.16 126 PHE A N 1
ATOM 975 C CA . PHE A 1 126 ? -4.773 -15.664 27.593 1.00 45.16 126 PHE A CA 1
ATOM 976 C C . PHE A 1 126 ? -5.734 -16.700 27.019 1.00 45.16 126 PHE A C 1
ATOM 978 O O . PHE A 1 126 ? -6.781 -16.288 26.469 1.00 45.16 126 PHE A O 1
#

Mean predicted aligned error: 7.68 Å

Secondary structure (DSSP, 8-state):
---HHHHTTS-HHHHHHHHHHHTT----SS----HHHHHHHHHHHTSPPGGGSPP-HHHHHH-SS--EEEE---SHHHHHHHHHHHHHHT-EEEE-TT-TT-GGGG-HHHHHHHHHHHHS------